Protein AF-A0A0B1S054-F1 (afdb_monomer_lite)

Secondary structure (DSSP, 8-state):
----------SSS-HHHHHHHHHHHHHTSSS--B-TT-HHHHHHHHHHHHTT--GGGTS-BPPPTT-SSPPPPP-------

Foldseek 3Di:
DDDDDDDD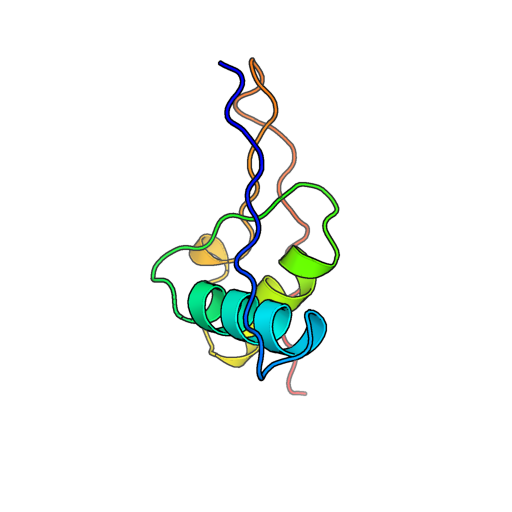DDPPDDPVVSLVVVLVVQLPDLAHEAEPPDPSLVVSLVSNLVVPHDQRRRFHYDDDPPDDDDDIDDRDHDDDD

Structure (mmCIF, N/CA/C/O backbone):
data_AF-A0A0B1S054-F1
#
_entry.id   AF-A0A0B1S054-F1
#
loop_
_atom_site.group_PDB
_atom_site.id
_atom_site.type_symbol
_atom_site.label_atom_id
_atom_site.label_alt_id
_atom_site.label_comp_id
_atom_site.label_asym_id
_atom_site.label_entity_id
_atom_site.label_seq_id
_atom_site.pdbx_PDB_ins_code
_atom_site.Cartn_x
_atom_site.Cartn_y
_atom_site.Cartn_z
_atom_site.occupancy
_atom_site.B_iso_or_equiv
_atom_site.auth_seq_id
_atom_site.auth_comp_id
_atom_site.auth_asym_id
_atom_site.auth_atom_id
_atom_site.pdbx_PDB_model_num
ATOM 1 N N . MET A 1 1 ? 12.686 13.757 16.805 1.00 51.12 1 MET A N 1
ATOM 2 C CA . MET A 1 1 ? 13.852 13.001 16.290 1.00 51.12 1 MET A CA 1
ATOM 3 C C . MET A 1 1 ? 13.833 13.145 14.770 1.00 51.12 1 MET A C 1
ATOM 5 O O . MET A 1 1 ? 12.786 12.885 14.197 1.00 51.12 1 MET A O 1
ATOM 9 N N . ARG A 1 2 ? 14.880 13.675 14.121 1.00 65.75 2 ARG A N 1
ATOM 10 C CA . ARG A 1 2 ? 14.864 13.942 12.667 1.00 65.75 2 ARG A CA 1
ATOM 11 C C . ARG A 1 2 ? 15.820 12.970 11.987 1.00 65.75 2 ARG A C 1
ATOM 13 O O . ARG A 1 2 ? 17.028 13.175 12.018 1.00 65.75 2 ARG A O 1
ATOM 20 N N . PHE A 1 3 ? 15.272 11.888 11.452 1.00 75.75 3 PHE A N 1
ATOM 21 C CA . PHE A 1 3 ? 16.02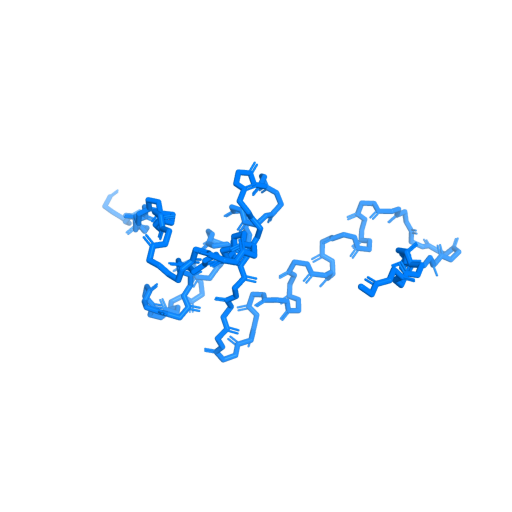4 10.939 10.639 1.00 75.75 3 PHE A CA 1
ATOM 22 C C . PHE A 1 3 ? 16.043 11.418 9.184 1.00 75.75 3 PHE A C 1
ATOM 24 O O . PHE A 1 3 ? 15.060 12.022 8.742 1.00 75.75 3 PHE A O 1
ATOM 31 N N . PRO A 1 4 ? 17.134 11.191 8.435 1.00 86.06 4 PRO A N 1
ATOM 32 C CA . PRO A 1 4 ? 17.123 11.441 7.002 1.00 86.06 4 PRO A CA 1
ATOM 33 C C . PRO A 1 4 ? 16.096 10.517 6.339 1.00 86.06 4 PRO A C 1
ATOM 35 O O . PRO A 1 4 ? 16.094 9.310 6.576 1.00 86.06 4 PRO A O 1
ATOM 38 N N . VAL A 1 5 ? 15.217 11.089 5.513 1.00 79.94 5 VAL A N 1
ATOM 39 C CA . VAL A 1 5 ? 14.336 10.300 4.646 1.00 79.94 5 VAL A CA 1
ATOM 40 C C . VAL A 1 5 ? 15.206 9.738 3.532 1.00 79.94 5 VAL A C 1
ATOM 42 O O . VAL A 1 5 ? 15.755 10.492 2.730 1.00 79.94 5 VAL A O 1
ATOM 45 N N . VAL A 1 6 ? 15.362 8.419 3.518 1.00 86.56 6 VAL A N 1
ATOM 46 C CA . VAL A 1 6 ? 16.124 7.695 2.501 1.00 86.56 6 VAL A CA 1
ATOM 47 C C . VAL A 1 6 ? 15.166 6.868 1.657 1.00 86.56 6 VAL A C 1
ATOM 49 O O . VAL A 1 6 ? 14.268 6.219 2.185 1.00 86.56 6 VAL A O 1
ATOM 52 N N . GLN A 1 7 ? 15.352 6.915 0.343 1.00 83.38 7 GLN A N 1
ATOM 53 C CA . GLN A 1 7 ? 14.634 6.084 -0.617 1.00 83.38 7 GLN A CA 1
ATOM 54 C C . GLN A 1 7 ? 15.606 5.032 -1.150 1.00 83.38 7 GLN A C 1
ATOM 56 O O . GLN A 1 7 ? 16.760 5.358 -1.443 1.00 83.38 7 GLN A O 1
ATOM 61 N N . TYR A 1 8 ? 15.148 3.788 -1.288 1.00 90.94 8 TYR A N 1
ATOM 62 C CA . TYR A 1 8 ? 15.918 2.774 -1.998 1.00 90.94 8 TYR A CA 1
ATOM 63 C C . TYR A 1 8 ? 16.030 3.166 -3.476 1.00 90.94 8 TYR A C 1
ATOM 65 O O . TYR A 1 8 ? 15.026 3.467 -4.120 1.00 90.94 8 TYR A O 1
ATOM 73 N N . LYS A 1 9 ? 17.257 3.185 -3.999 1.00 92.44 9 LYS A N 1
ATOM 74 C CA . LYS A 1 9 ? 17.536 3.424 -5.416 1.00 92.44 9 LYS A CA 1
ATOM 75 C C . LYS A 1 9 ? 18.148 2.176 -6.020 1.00 92.44 9 LYS A C 1
ATOM 77 O O . LYS A 1 9 ? 18.984 1.528 -5.392 1.00 92.44 9 LYS A O 1
ATOM 82 N N . ASN A 1 10 ? 17.723 1.870 -7.232 1.00 94.31 10 ASN A N 1
ATOM 83 C CA . ASN A 1 10 ? 18.231 0.767 -8.019 1.00 94.31 10 ASN A CA 1
ATOM 84 C C . ASN A 1 10 ? 18.630 1.318 -9.391 1.00 94.31 10 ASN A C 1
ATOM 86 O O . ASN A 1 10 ? 17.901 2.138 -9.942 1.00 94.31 10 ASN A O 1
ATOM 90 N N . ASP A 1 11 ? 19.778 0.898 -9.914 1.00 94.75 11 ASP A N 1
ATOM 91 C CA . ASP A 1 11 ? 20.286 1.416 -11.189 1.00 94.75 11 ASP A CA 1
ATOM 92 C C . ASP A 1 11 ? 19.572 0.786 -12.403 1.00 94.75 11 ASP A C 1
ATOM 94 O O . ASP A 1 11 ? 19.510 1.400 -13.467 1.00 94.75 11 ASP A O 1
ATOM 98 N N . ASP A 1 12 ? 18.989 -0.407 -12.237 1.00 96.81 12 ASP A N 1
ATOM 99 C CA . ASP A 1 12 ? 18.332 -1.174 -13.302 1.00 96.81 12 ASP A CA 1
ATOM 100 C C . ASP A 1 12 ? 16.810 -0.962 -13.345 1.00 96.81 12 ASP A C 1
ATOM 102 O O . ASP A 1 12 ? 16.171 -1.146 -14.385 1.00 96.81 12 ASP A O 1
ATOM 106 N N . LEU A 1 13 ? 16.203 -0.599 -12.211 1.00 96.31 13 LEU A N 1
ATOM 107 C CA . LEU A 1 13 ? 14.758 -0.435 -12.080 1.00 96.31 13 LEU A CA 1
ATOM 108 C C . LEU A 1 13 ? 14.368 1.042 -11.990 1.00 96.31 13 LEU A C 1
ATOM 110 O O . LEU A 1 13 ? 14.926 1.774 -11.174 1.00 96.31 13 LEU A O 1
ATOM 114 N N . PRO A 1 14 ? 13.343 1.485 -12.742 1.00 96.38 14 PRO A N 1
ATOM 115 C CA . PRO A 1 14 ? 12.807 2.826 -12.569 1.00 96.38 14 PRO A CA 1
ATOM 116 C C . PRO A 1 14 ? 12.156 2.972 -11.188 1.00 96.38 14 PRO A C 1
ATOM 118 O O . PRO A 1 14 ? 11.605 2.010 -10.644 1.00 96.38 14 PRO A O 1
ATOM 121 N N . ASP A 1 15 ? 12.116 4.199 -10.665 1.00 95.12 15 ASP A N 1
ATOM 122 C CA . ASP A 1 15 ? 11.554 4.506 -9.339 1.00 95.12 15 ASP A CA 1
ATOM 123 C C . ASP A 1 15 ? 10.125 3.969 -9.148 1.00 95.12 15 ASP A C 1
ATOM 125 O O . ASP A 1 15 ? 9.763 3.511 -8.067 1.00 95.12 15 ASP A O 1
ATOM 129 N N . GLY A 1 16 ? 9.311 3.975 -10.210 1.00 95.56 16 GLY A N 1
ATOM 130 C CA . GLY A 1 16 ? 7.963 3.407 -10.180 1.00 95.56 16 GLY A CA 1
ATOM 131 C C . GLY A 1 16 ? 7.949 1.891 -9.964 1.00 95.56 16 GLY A C 1
ATOM 132 O O . GLY A 1 16 ? 7.113 1.395 -9.218 1.00 95.56 16 GLY A O 1
ATOM 133 N N . ALA A 1 17 ? 8.887 1.150 -10.560 1.00 96.81 17 ALA A N 1
ATOM 134 C CA . ALA A 1 17 ? 8.995 -0.294 -10.351 1.00 96.81 17 ALA A CA 1
ATOM 135 C C . ALA A 1 17 ? 9.444 -0.614 -8.921 1.00 96.81 17 ALA A C 1
ATOM 137 O O . ALA A 1 17 ? 8.872 -1.496 -8.284 1.00 96.81 17 ALA A O 1
ATOM 138 N N . VAL A 1 18 ? 10.400 0.155 -8.389 1.00 96.50 18 VAL A N 1
ATOM 139 C CA . VAL A 1 18 ? 10.791 0.080 -6.974 1.00 96.50 18 VAL A CA 1
ATOM 140 C C . VAL A 1 18 ? 9.584 0.335 -6.063 1.00 96.50 18 VAL A C 1
ATOM 142 O O . VAL A 1 18 ? 9.330 -0.438 -5.144 1.00 96.50 18 VAL A O 1
ATOM 145 N N . ALA A 1 19 ? 8.780 1.354 -6.371 1.00 96.38 19 ALA A N 1
ATOM 146 C CA . ALA A 1 19 ? 7.588 1.699 -5.604 1.00 96.38 19 ALA A CA 1
ATOM 147 C C . ALA A 1 19 ? 6.532 0.572 -5.600 1.00 96.38 19 ALA A C 1
ATOM 149 O O . ALA A 1 19 ? 5.896 0.333 -4.576 1.00 96.38 19 ALA A O 1
ATOM 150 N N . ILE A 1 20 ? 6.357 -0.149 -6.714 1.00 98.00 20 ILE A N 1
ATOM 151 C CA . ILE A 1 20 ? 5.466 -1.321 -6.774 1.00 98.00 20 ILE A CA 1
ATOM 152 C C . ILE A 1 20 ? 6.017 -2.489 -5.949 1.00 98.00 20 ILE A C 1
ATOM 154 O O . ILE A 1 20 ? 5.246 -3.178 -5.284 1.00 98.00 20 ILE A O 1
ATOM 158 N N . ILE A 1 21 ? 7.336 -2.701 -5.937 1.00 97.06 21 ILE A N 1
ATOM 159 C CA . ILE A 1 21 ? 7.960 -3.720 -5.080 1.00 97.06 21 ILE A CA 1
ATOM 160 C C . ILE A 1 21 ? 7.684 -3.409 -3.603 1.00 97.06 21 ILE A C 1
ATOM 162 O O . ILE A 1 21 ? 7.271 -4.304 -2.866 1.00 97.06 21 ILE A O 1
ATOM 166 N N . ASP A 1 22 ? 7.821 -2.148 -3.186 1.00 97.12 22 ASP A N 1
ATOM 167 C CA . ASP A 1 22 ? 7.483 -1.722 -1.824 1.00 97.12 22 ASP A CA 1
ATOM 168 C C . ASP A 1 22 ? 6.004 -1.987 -1.495 1.00 97.12 22 ASP A C 1
ATOM 170 O O . ASP A 1 22 ? 5.695 -2.539 -0.435 1.00 97.12 22 ASP A O 1
ATOM 174 N N . GLN A 1 23 ? 5.080 -1.669 -2.414 1.00 98.06 23 GLN A N 1
ATOM 175 C CA . GLN A 1 23 ? 3.653 -1.976 -2.236 1.00 98.06 23 GLN A CA 1
ATOM 176 C C . GLN A 1 23 ? 3.419 -3.474 -2.053 1.00 98.06 23 GLN A C 1
ATOM 178 O O . GLN A 1 23 ? 2.731 -3.874 -1.115 1.00 98.06 23 GLN A O 1
ATOM 183 N N . TRP A 1 24 ? 4.031 -4.303 -2.901 1.00 98.38 24 TRP A N 1
ATOM 184 C CA . TRP A 1 24 ? 3.875 -5.754 -2.863 1.00 98.38 24 TRP A CA 1
ATOM 185 C C . TRP A 1 24 ? 4.395 -6.359 -1.556 1.00 98.38 24 TRP A C 1
ATOM 187 O O . TRP A 1 24 ? 3.725 -7.201 -0.949 1.00 98.38 24 TRP A O 1
ATOM 197 N N . ILE A 1 25 ? 5.550 -5.891 -1.075 1.00 98.00 25 ILE A N 1
ATOM 198 C CA . ILE A 1 25 ? 6.109 -6.295 0.221 1.00 98.00 25 ILE A CA 1
ATOM 199 C C . ILE A 1 25 ? 5.144 -5.914 1.352 1.00 98.00 25 ILE A C 1
ATOM 201 O O . ILE A 1 25 ? 4.809 -6.757 2.189 1.00 98.00 25 ILE A O 1
ATOM 205 N N . CYS A 1 26 ? 4.640 -4.676 1.367 1.00 98.12 26 CYS A N 1
ATOM 206 C CA . CYS A 1 26 ? 3.661 -4.231 2.359 1.00 98.12 26 CYS A CA 1
ATOM 207 C C . CYS A 1 26 ? 2.341 -5.017 2.286 1.00 98.12 26 CYS A C 1
ATOM 209 O O . CYS A 1 26 ? 1.762 -5.344 3.327 1.00 98.12 26 CYS A O 1
ATOM 211 N N . ALA A 1 27 ? 1.878 -5.367 1.085 1.00 98.31 27 ALA A N 1
ATOM 212 C CA . ALA A 1 27 ? 0.645 -6.115 0.878 1.00 98.31 27 ALA A CA 1
ATOM 213 C C . ALA A 1 27 ? 0.708 -7.524 1.493 1.00 98.31 27 ALA A C 1
ATOM 215 O O . ALA A 1 27 ? -0.304 -8.008 1.991 1.00 98.31 27 ALA A O 1
ATOM 216 N N . HIS A 1 28 ? 1.891 -8.141 1.573 1.00 98.44 28 HIS A N 1
ATOM 217 C CA . HIS A 1 28 ? 2.082 -9.484 2.144 1.00 98.44 28 HIS A CA 1
ATOM 218 C C . HIS A 1 28 ? 2.336 -9.500 3.657 1.00 98.44 28 HIS A C 1
ATOM 220 O O . HIS A 1 28 ? 2.435 -10.569 4.265 1.00 98.44 28 HIS A O 1
ATOM 226 N N . ALA A 1 29 ? 2.431 -8.335 4.301 1.00 98.06 29 ALA A N 1
ATOM 227 C CA . ALA A 1 29 ? 2.675 -8.260 5.734 1.00 98.06 29 ALA A CA 1
ATOM 228 C C . ALA A 1 29 ? 1.514 -8.863 6.551 1.00 98.06 29 ALA A C 1
ATOM 230 O O . ALA A 1 29 ? 0.339 -8.778 6.187 1.00 98.06 29 ALA A O 1
ATOM 231 N N . ARG A 1 30 ? 1.813 -9.415 7.735 1.00 97.56 30 ARG A N 1
ATOM 232 C CA . ARG A 1 30 ? 0.769 -9.898 8.663 1.00 97.56 30 ARG A CA 1
ATOM 233 C C . ARG A 1 30 ? -0.174 -8.769 9.102 1.00 97.56 30 ARG A C 1
ATOM 235 O O . ARG A 1 30 ? -1.371 -8.994 9.279 1.00 97.56 30 ARG A O 1
ATOM 242 N N . PHE A 1 31 ? 0.371 -7.569 9.274 1.00 98.06 31 PHE A N 1
ATOM 243 C CA . PHE A 1 31 ? -0.347 -6.360 9.652 1.00 98.06 31 PHE A CA 1
ATOM 244 C C . PHE A 1 31 ? 0.233 -5.180 8.879 1.00 98.06 31 PHE A C 1
ATOM 246 O O . PHE A 1 31 ? 1.453 -5.042 8.809 1.00 98.06 31 PHE A O 1
ATOM 253 N N . PHE A 1 32 ? -0.636 -4.348 8.314 1.00 98.19 32 PHE A N 1
ATOM 254 C CA . PHE A 1 32 ? -0.255 -3.156 7.572 1.00 98.19 32 PHE A CA 1
ATOM 255 C C . PHE A 1 32 ? -0.778 -1.897 8.270 1.00 98.19 32 PHE A C 1
ATOM 257 O O . PHE A 1 32 ? -1.908 -1.872 8.766 1.00 98.19 32 PHE A O 1
ATOM 264 N N . ILE A 1 33 ? 0.059 -0.857 8.289 1.00 97.69 33 ILE A N 1
ATOM 265 C CA . ILE A 1 33 ? -0.277 0.498 8.725 1.00 97.69 33 ILE A CA 1
ATOM 266 C C . ILE A 1 33 ? 0.254 1.491 7.689 1.00 97.69 33 ILE A C 1
ATOM 268 O O . ILE A 1 33 ? 1.421 1.434 7.307 1.00 97.69 33 ILE A O 1
ATOM 272 N N . GLY A 1 34 ? -0.624 2.363 7.202 1.00 96.44 34 GLY A N 1
ATOM 273 C CA . GLY A 1 34 ? -0.316 3.334 6.156 1.00 96.44 34 GLY A CA 1
ATOM 274 C C . GLY A 1 34 ? -0.186 4.767 6.667 1.00 96.44 34 GLY A C 1
ATOM 275 O O . GLY A 1 34 ? -0.307 5.058 7.861 1.00 96.44 34 GLY A O 1
ATOM 276 N N . SER A 1 35 ? 0.003 5.681 5.722 1.00 95.88 35 SER A N 1
ATOM 277 C CA . SER A 1 35 ? 0.068 7.123 5.973 1.00 95.88 35 SER A CA 1
ATOM 278 C C . SER A 1 35 ? -1.268 7.806 5.674 1.00 95.88 35 SER A C 1
ATOM 280 O O . SER A 1 35 ? -2.007 7.403 4.773 1.00 95.88 35 SER A O 1
ATOM 282 N N . HIS A 1 36 ? -1.578 8.871 6.418 1.00 94.44 36 HIS A N 1
ATOM 283 C CA . HIS A 1 36 ? -2.813 9.640 6.249 1.00 94.44 36 HIS A CA 1
ATOM 284 C C . HIS A 1 36 ? -2.927 10.243 4.834 1.00 94.44 36 HIS A C 1
ATOM 286 O O . HIS A 1 36 ? -2.013 10.924 4.379 1.00 94.44 36 HIS A O 1
ATOM 292 N N . VAL A 1 37 ? -4.053 9.989 4.152 1.00 93.38 37 VAL A N 1
ATOM 293 C CA . VAL A 1 37 ? -4.390 10.482 2.792 1.00 93.38 37 VAL A CA 1
ATOM 294 C C . VAL A 1 37 ? -3.345 10.157 1.711 1.00 93.38 37 VAL A C 1
ATOM 296 O O . VAL A 1 37 ? -3.228 10.845 0.701 1.00 93.38 37 VAL A O 1
ATOM 299 N N . SER A 1 38 ? -2.566 9.090 1.896 1.00 96.06 38 SER A N 1
ATOM 300 C CA . SER A 1 38 ? -1.597 8.642 0.896 1.00 96.06 38 SER A CA 1
ATOM 301 C C . SER A 1 38 ? -2.253 7.709 -0.122 1.00 96.06 38 SER A C 1
ATOM 303 O O . SER A 1 38 ? -2.651 6.594 0.220 1.00 96.06 38 SER A O 1
ATOM 305 N N . THR A 1 39 ? -2.292 8.116 -1.394 1.00 97.31 39 THR 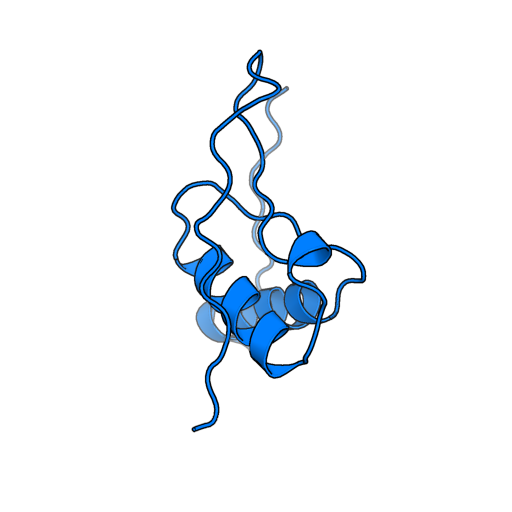A N 1
ATOM 306 C CA . THR A 1 39 ? -2.771 7.259 -2.496 1.00 97.31 39 THR A CA 1
ATOM 307 C C . THR A 1 39 ? -1.931 5.991 -2.651 1.00 97.31 39 THR A C 1
ATOM 309 O O . THR A 1 39 ? -2.470 4.942 -2.992 1.00 97.31 39 THR A O 1
ATOM 312 N N . PHE A 1 40 ? -0.640 6.051 -2.312 1.00 97.44 40 PHE A N 1
ATOM 313 C CA . PHE A 1 40 ? 0.240 4.884 -2.227 1.00 97.44 40 PHE A CA 1
ATOM 314 C C . PHE A 1 40 ? -0.259 3.868 -1.186 1.00 97.44 40 PHE A C 1
ATOM 316 O O . PHE A 1 40 ? -0.339 2.677 -1.467 1.00 97.44 40 PHE A O 1
ATOM 323 N N . SER A 1 41 ? -0.667 4.339 0.000 1.00 97.56 41 SER A N 1
ATOM 324 C CA . SER A 1 41 ? -1.250 3.469 1.034 1.00 97.56 41 SER A CA 1
ATOM 325 C C . SER A 1 41 ? -2.610 2.901 0.622 1.00 97.56 41 SER A C 1
ATOM 327 O O . SER A 1 41 ? -2.914 1.766 0.977 1.00 97.56 41 SER A O 1
ATOM 329 N N . TYR A 1 42 ? -3.414 3.649 -0.141 1.00 97.31 42 TYR A N 1
ATOM 330 C CA . TYR A 1 42 ? -4.696 3.151 -0.653 1.00 97.31 42 TYR A CA 1
ATOM 331 C C . TYR A 1 42 ? -4.519 1.971 -1.609 1.00 97.31 42 TYR A C 1
ATOM 333 O O . TYR A 1 42 ? -5.244 0.991 -1.486 1.00 97.31 42 TYR A O 1
ATOM 341 N N . ARG A 1 43 ? -3.513 2.009 -2.494 1.00 98.31 43 ARG A N 1
ATOM 342 C CA . ARG A 1 43 ? -3.221 0.871 -3.382 1.00 98.31 43 ARG A CA 1
ATOM 343 C C . ARG A 1 43 ? -2.859 -0.392 -2.597 1.00 98.31 43 ARG A C 1
ATOM 345 O O . ARG A 1 43 ? -3.410 -1.447 -2.871 1.00 98.31 43 ARG A O 1
ATOM 352 N N . ILE A 1 44 ? -2.050 -0.265 -1.543 1.00 98.38 44 ILE A N 1
ATOM 353 C CA . ILE A 1 44 ? -1.717 -1.402 -0.666 1.00 98.38 44 ILE A CA 1
ATOM 354 C C . ILE A 1 44 ? -2.963 -1.948 0.045 1.00 98.38 44 ILE A C 1
ATOM 356 O O . ILE A 1 44 ? -3.102 -3.157 0.208 1.00 98.38 44 ILE A O 1
ATOM 360 N N . GLN A 1 45 ? -3.874 -1.079 0.493 1.00 97.69 45 GLN A N 1
ATOM 361 C CA . GLN A 1 45 ? -5.125 -1.515 1.124 1.00 97.69 45 GLN A CA 1
ATOM 362 C C . GLN A 1 45 ? -5.992 -2.320 0.152 1.00 97.69 45 GLN A C 1
ATOM 364 O O . GLN A 1 45 ? -6.507 -3.370 0.525 1.00 97.69 45 GLN A O 1
ATOM 369 N N . GLU A 1 46 ? -6.100 -1.858 -1.091 1.00 97.44 46 GLU A N 1
ATOM 370 C CA . GLU A 1 46 ? -6.831 -2.542 -2.159 1.00 97.44 46 GLU A CA 1
ATOM 371 C C . GLU A 1 46 ? -6.187 -3.887 -2.525 1.00 97.44 46 GLU A C 1
ATOM 373 O O . GLU A 1 46 ? -6.886 -4.899 -2.556 1.00 97.44 46 GLU A O 1
ATOM 378 N N . ASP A 1 47 ? -4.861 -3.943 -2.693 1.00 98.19 47 ASP A N 1
ATOM 379 C CA . ASP A 1 47 ? -4.134 -5.197 -2.943 1.00 98.19 47 ASP A CA 1
ATOM 380 C C . ASP A 1 47 ? -4.366 -6.216 -1.821 1.00 98.19 47 ASP A C 1
ATOM 382 O O . ASP A 1 47 ? -4.555 -7.407 -2.063 1.00 98.19 47 ASP A O 1
ATOM 386 N N . ARG A 1 48 ? -4.403 -5.759 -0.566 1.00 98.12 48 ARG A N 1
ATOM 387 C CA . ARG A 1 48 ? -4.679 -6.620 0.591 1.00 98.12 48 ARG A CA 1
ATOM 388 C C . ARG A 1 48 ? -6.110 -7.138 0.631 1.00 98.12 48 ARG A C 1
ATOM 390 O O . ARG A 1 48 ? -6.311 -8.270 1.070 1.00 98.12 48 ARG A O 1
ATOM 397 N N . GLU A 1 49 ? -7.083 -6.341 0.197 1.00 97.06 49 GLU A N 1
ATOM 398 C CA . GLU A 1 49 ? -8.468 -6.797 0.039 1.00 97.06 49 GLU A CA 1
ATOM 399 C C . GLU A 1 49 ? -8.568 -7.866 -1.059 1.00 97.06 49 GLU A C 1
ATOM 401 O O . GLU A 1 49 ? -9.219 -8.889 -0.850 1.00 97.06 49 GLU A O 1
ATOM 406 N N . ILE A 1 50 ? -7.854 -7.691 -2.178 1.00 96.50 50 ILE A N 1
ATOM 407 C CA . ILE A 1 50 ? -7.765 -8.692 -3.256 1.00 96.50 50 ILE A CA 1
ATOM 408 C C . ILE A 1 50 ? -7.108 -9.988 -2.750 1.00 96.50 50 ILE A C 1
ATOM 410 O O . ILE A 1 50 ? -7.590 -11.081 -3.040 1.00 96.50 50 ILE A O 1
ATOM 414 N N . LEU A 1 51 ? -6.045 -9.887 -1.945 1.00 96.62 51 LEU A N 1
ATOM 415 C CA . LEU A 1 51 ? -5.367 -11.036 -1.327 1.00 96.62 51 LEU A CA 1
ATOM 416 C C . LEU A 1 51 ? -6.169 -11.686 -0.178 1.00 96.62 51 LEU A C 1
ATOM 418 O O . LEU A 1 51 ? -5.756 -12.721 0.345 1.00 96.62 51 LEU A O 1
ATOM 422 N N . GLY A 1 52 ? -7.301 -11.104 0.233 1.00 95.25 52 GLY A N 1
ATOM 423 C CA . GLY A 1 52 ? -8.192 -11.670 1.250 1.00 95.25 52 GLY A CA 1
ATOM 424 C C . GLY A 1 52 ? -7.738 -11.469 2.701 1.00 95.25 52 GLY A C 1
ATOM 425 O O . GLY A 1 52 ? -8.141 -12.228 3.587 1.00 95.25 52 GLY A O 1
ATOM 426 N N . PHE A 1 53 ? -6.902 -10.464 2.984 1.00 97.19 53 PHE A N 1
ATOM 427 C CA . PHE A 1 53 ? -6.549 -10.124 4.365 1.00 97.19 53 PHE A CA 1
ATOM 428 C C . PHE A 1 53 ? -7.748 -9.547 5.128 1.00 97.19 53 PHE A C 1
ATOM 430 O O . PHE A 1 53 ? -8.640 -8.914 4.574 1.00 97.19 53 PHE A O 1
ATOM 437 N N . LEU A 1 54 ? -7.766 -9.737 6.451 1.00 95.25 54 LEU A N 1
ATOM 438 C CA . LEU A 1 54 ? -8.842 -9.208 7.289 1.00 95.25 54 LEU A CA 1
ATOM 439 C C . LEU A 1 54 ? -8.801 -7.666 7.326 1.00 95.25 54 LEU A C 1
ATOM 441 O O . LEU A 1 54 ? -7.741 -7.110 7.612 1.00 95.25 54 LEU A O 1
ATOM 445 N N . PRO A 1 55 ? -9.946 -6.959 7.241 1.00 93.69 55 PRO A N 1
ATOM 446 C CA . PRO A 1 55 ? -9.979 -5.491 7.259 1.00 93.69 55 PRO A CA 1
ATOM 447 C C . PRO A 1 55 ? -9.273 -4.850 8.467 1.00 93.69 55 PRO A C 1
ATOM 449 O O . PRO A 1 55 ? -8.684 -3.776 8.360 1.00 93.69 55 PRO A O 1
ATOM 452 N N . LYS A 1 56 ? -9.283 -5.525 9.629 1.00 95.12 56 LYS A N 1
ATOM 453 C CA . LYS A 1 56 ? -8.605 -5.069 10.858 1.00 95.12 56 LYS A CA 1
ATOM 454 C C . LYS A 1 56 ? -7.075 -5.025 10.746 1.00 95.12 56 LYS A C 1
ATOM 456 O O . LYS A 1 56 ? -6.431 -4.361 11.545 1.00 95.12 56 LYS A O 1
ATOM 461 N N . THR A 1 57 ? -6.486 -5.755 9.802 1.00 96.81 57 THR A N 1
ATOM 462 C CA . THR A 1 57 ? -5.036 -5.766 9.557 1.00 96.81 57 THR A CA 1
ATOM 463 C C . THR A 1 57 ? -4.649 -4.964 8.314 1.00 96.81 57 THR A C 1
ATOM 465 O O . THR A 1 57 ? -3.477 -4.977 7.941 1.00 96.81 57 THR A O 1
ATOM 468 N N . THR A 1 58 ? -5.611 -4.281 7.685 1.00 96.88 58 THR A N 1
ATOM 469 C CA . THR A 1 58 ? -5.445 -3.565 6.411 1.00 96.88 58 THR A CA 1
ATOM 470 C C . THR A 1 58 ? -5.721 -2.069 6.562 1.00 96.88 58 THR A C 1
ATOM 472 O O . THR A 1 58 ? -4.869 -1.249 6.229 1.00 96.88 58 THR A O 1
ATOM 475 N N . PHE A 1 59 ? -6.875 -1.685 7.110 1.00 95.94 59 PHE A N 1
ATOM 476 C CA . PHE A 1 59 ? -7.292 -0.280 7.199 1.00 95.94 59 PHE A CA 1
ATOM 477 C C . PHE A 1 59 ? -6.797 0.386 8.489 1.00 95.94 59 PHE A C 1
ATOM 479 O O . PHE A 1 59 ? -7.594 0.721 9.364 1.00 95.94 59 PHE A O 1
A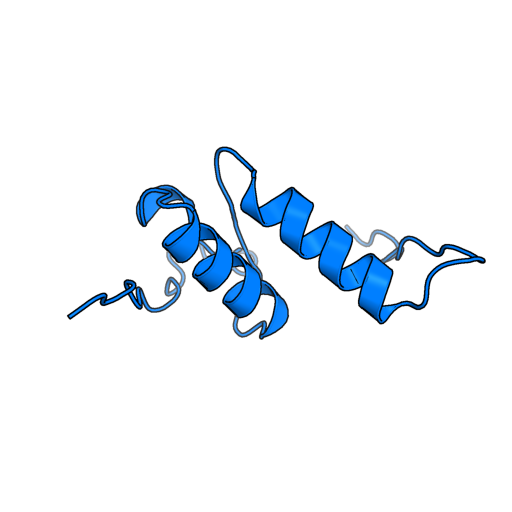TOM 486 N N . ASN A 1 60 ? -5.479 0.570 8.604 1.00 95.50 60 ASN A N 1
ATOM 487 C CA . ASN A 1 60 ? -4.840 1.244 9.737 1.00 95.50 60 ASN A CA 1
ATOM 488 C C . ASN A 1 60 ? -3.973 2.406 9.244 1.00 95.50 60 ASN A C 1
ATOM 490 O O . ASN A 1 60 ? -3.317 2.285 8.204 1.00 95.50 60 ASN A O 1
ATOM 494 N N . ARG A 1 61 ? -3.917 3.509 9.999 1.00 94.44 61 ARG A N 1
ATOM 495 C CA . ARG A 1 61 ? -3.008 4.630 9.711 1.00 94.44 61 ARG A CA 1
ATOM 496 C C . ARG A 1 61 ? -2.189 5.055 10.921 1.00 94.44 61 ARG A C 1
ATOM 498 O O . ARG A 1 61 ? -2.653 4.956 12.053 1.00 94.44 61 ARG A O 1
ATOM 505 N N . LEU A 1 62 ? -1.009 5.608 10.658 1.00 95.06 62 LEU A N 1
ATOM 506 C CA . LEU A 1 62 ? -0.238 6.332 11.664 1.00 95.06 62 LEU A CA 1
ATOM 507 C C . LEU A 1 62 ? -0.996 7.600 12.089 1.00 95.06 62 LEU A C 1
ATOM 509 O O . LEU A 1 62 ? -1.469 8.372 11.244 1.00 95.06 62 LEU A O 1
ATOM 513 N N . CYS A 1 63 ? -1.118 7.803 13.399 1.00 94.62 63 CYS A N 1
ATOM 514 C CA . CYS A 1 63 ? -1.665 9.026 13.973 1.00 94.62 63 CYS A CA 1
ATOM 515 C C . CYS A 1 63 ? -0.569 10.086 14.159 1.00 94.62 63 CYS A C 1
ATOM 517 O O . CYS A 1 63 ? 0.608 9.739 14.267 1.00 94.62 63 CYS A O 1
ATOM 519 N N . PRO A 1 64 ? -0.936 11.379 14.152 1.00 93.44 64 PRO A N 1
ATOM 520 C CA . PRO A 1 64 ? 0.003 12.438 14.484 1.00 93.44 64 PRO A CA 1
ATOM 521 C C . PRO A 1 64 ? 0.397 12.378 15.965 1.00 93.44 64 PRO A C 1
ATOM 523 O O . PRO A 1 64 ? -0.354 11.878 16.804 1.00 93.44 64 PRO A O 1
ATOM 526 N N . ASP A 1 65 ? 1.567 12.929 16.281 1.00 93.12 65 ASP A N 1
ATOM 527 C CA . ASP A 1 65 ? 2.074 12.985 17.651 1.00 93.12 65 ASP A CA 1
ATOM 528 C C . ASP A 1 65 ? 1.070 13.675 18.590 1.00 93.12 65 ASP A C 1
ATOM 530 O O . ASP A 1 65 ? 0.494 14.714 18.261 1.00 93.12 65 ASP A O 1
ATOM 534 N N . GLY A 1 66 ? 0.869 13.098 19.777 1.00 93.31 66 GLY A N 1
ATOM 535 C CA . GLY A 1 66 ? -0.051 13.633 20.785 1.00 93.31 66 GLY A CA 1
ATOM 536 C C . GLY A 1 66 ? -1.539 13.366 20.523 1.00 93.31 66 GLY A C 1
ATOM 537 O 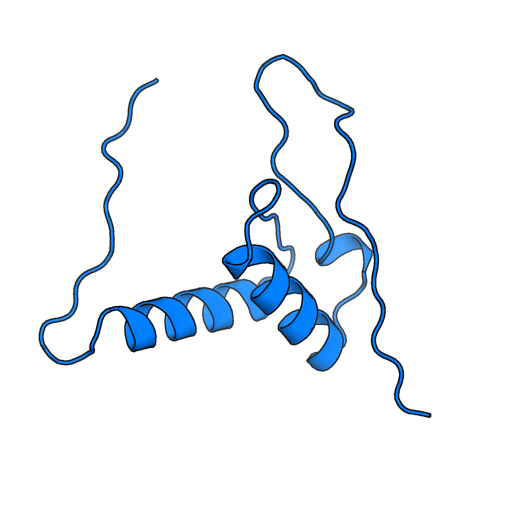O . GLY A 1 66 ? -2.367 13.857 21.286 1.00 93.31 66 GLY A O 1
ATOM 538 N N . VAL A 1 67 ? -1.892 12.591 19.488 1.00 92.94 67 VAL A N 1
ATOM 539 C CA . VAL A 1 67 ? -3.272 12.162 19.209 1.00 92.94 67 VAL A CA 1
ATOM 540 C C . VAL A 1 67 ? -3.323 10.641 19.085 1.00 92.94 67 VAL A C 1
ATOM 542 O O . VAL A 1 67 ? -2.858 10.086 18.095 1.00 92.94 67 VAL A O 1
ATOM 545 N N . GLU A 1 68 ? -3.910 9.962 20.070 1.00 88.25 68 GLU A N 1
ATOM 546 C CA . GLU A 1 68 ? -3.997 8.492 20.072 1.00 88.25 68 GLU A CA 1
ATOM 547 C C . GLU A 1 68 ? -5.192 7.977 19.249 1.00 88.25 68 GLU A C 1
ATOM 549 O O . GLU A 1 68 ? -5.037 7.066 18.439 1.00 88.25 68 GLU A O 1
ATOM 554 N N . ASP A 1 69 ? -6.356 8.627 19.360 1.00 91.25 69 ASP A N 1
ATOM 555 C CA . ASP A 1 69 ? -7.606 8.208 18.707 1.00 91.25 69 ASP A CA 1
ATOM 556 C C . ASP A 1 69 ? -7.912 9.027 17.443 1.00 91.25 69 ASP A C 1
ATOM 558 O O . ASP A 1 69 ? -8.948 9.683 17.315 1.00 91.25 69 ASP A O 1
ATOM 562 N N . CYS A 1 70 ? -6.983 9.031 16.485 1.00 91.50 70 CYS A N 1
ATOM 563 C CA . CYS A 1 70 ? -7.209 9.711 15.212 1.00 91.50 70 CYS A CA 1
ATOM 564 C C . CYS A 1 70 ? -8.153 8.920 14.283 1.00 91.50 70 CYS A C 1
ATOM 566 O O . CYS A 1 70 ? -8.206 7.687 14.314 1.00 91.50 70 CYS A O 1
ATOM 568 N N . GLU A 1 71 ? -8.866 9.634 13.404 1.00 91.94 71 GLU A N 1
ATOM 569 C CA . GLU A 1 71 ? -9.790 9.033 12.433 1.00 91.94 71 GLU A CA 1
ATOM 570 C C . GLU A 1 71 ? -9.087 7.976 11.566 1.00 91.94 71 GLU A C 1
ATOM 572 O O . GLU A 1 71 ? -8.072 8.250 10.923 1.00 91.94 71 GLU A O 1
ATOM 577 N N . GLN A 1 72 ? -9.625 6.759 11.525 1.00 91.81 72 GLN A N 1
ATOM 578 C CA . GLN A 1 72 ? -9.053 5.677 10.723 1.00 91.81 72 GLN A CA 1
ATOM 579 C C . GLN A 1 72 ? -9.548 5.719 9.268 1.00 91.81 72 GLN A C 1
ATOM 581 O O . GLN A 1 72 ? -10.608 6.284 8.999 1.00 91.81 72 GLN A O 1
ATOM 586 N N . PRO A 1 73 ? -8.804 5.125 8.313 1.00 88.94 73 PRO A N 1
ATOM 587 C CA . PRO A 1 73 ? -9.207 5.099 6.911 1.00 88.94 73 PRO A CA 1
ATOM 588 C C . PRO A 1 73 ? -10.595 4.476 6.711 1.00 88.94 73 PRO A C 1
ATOM 590 O O . 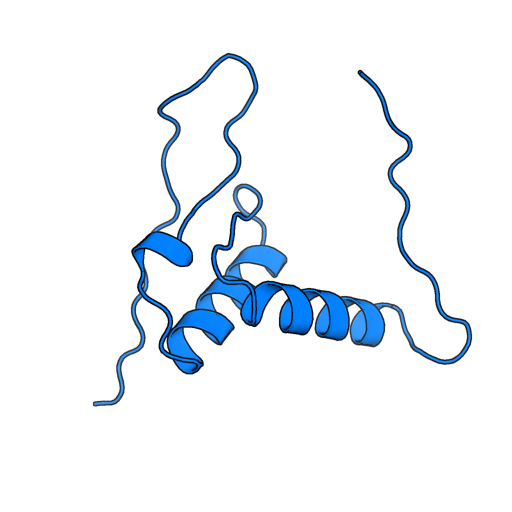PRO A 1 73 ? -10.964 3.514 7.393 1.00 88.94 73 PRO A O 1
ATOM 593 N N . ALA A 1 74 ? -11.339 4.987 5.728 1.00 89.25 74 ALA A N 1
ATOM 594 C CA . ALA A 1 74 ? -12.595 4.381 5.302 1.00 89.25 74 ALA A CA 1
ATOM 595 C C . ALA A 1 74 ? -12.366 2.931 4.838 1.00 89.25 74 ALA A C 1
ATOM 597 O O . ALA A 1 74 ? -11.409 2.635 4.124 1.00 89.25 74 ALA A O 1
ATOM 598 N N . LYS A 1 75 ? -13.256 2.024 5.251 1.00 91.50 75 LYS A N 1
ATOM 599 C CA . LYS A 1 75 ? -13.149 0.584 4.974 1.00 91.50 75 LYS A CA 1
ATOM 600 C C . LYS A 1 75 ? -13.937 0.230 3.719 1.00 91.50 75 LYS A C 1
ATOM 602 O O . LYS A 1 75 ? -15.091 -0.186 3.809 1.00 91.50 75 LYS A O 1
ATOM 607 N N . TRP A 1 76 ? -13.310 0.406 2.564 1.00 89.00 76 TRP A N 1
ATOM 608 C CA . TRP A 1 76 ? -13.872 0.007 1.276 1.00 89.00 76 TRP A CA 1
ATOM 609 C C . TRP A 1 76 ? -13.548 -1.457 1.012 1.00 89.00 76 TRP A C 1
ATOM 611 O O . TRP A 1 76 ? -12.432 -1.786 0.625 1.00 89.00 76 TRP A O 1
ATOM 621 N N . LYS A 1 77 ? -14.516 -2.333 1.286 1.00 89.81 77 LYS A N 1
ATOM 622 C CA . LYS A 1 77 ? -14.347 -3.767 1.055 1.00 89.81 77 LYS A CA 1
ATOM 623 C C . LYS A 1 77 ? -14.520 -4.102 -0.417 1.00 89.81 77 LYS A C 1
ATOM 625 O O . LYS A 1 77 ? -15.355 -3.494 -1.087 1.00 89.81 77 LYS A O 1
ATOM 630 N N . ILE A 1 78 ? -13.776 -5.097 -0.883 1.00 92.06 78 ILE A N 1
ATOM 631 C CA . ILE A 1 78 ? -13.949 -5.634 -2.232 1.00 92.06 78 ILE A CA 1
ATOM 632 C C . ILE A 1 78 ? -15.350 -6.247 -2.408 1.00 92.06 78 ILE A C 1
ATOM 634 O O . ILE A 1 78 ? -15.882 -6.890 -1.500 1.00 92.06 78 ILE A O 1
ATOM 638 N N . VAL A 1 79 ? -15.948 -6.028 -3.579 1.00 92.94 79 VAL A N 1
ATOM 639 C CA . VAL A 1 79 ? -17.240 -6.588 -4.002 1.00 92.94 79 VAL A CA 1
ATOM 640 C C . VAL A 1 79 ? -16.988 -7.389 -5.278 1.00 92.94 79 VAL A C 1
ATOM 642 O O . VAL A 1 79 ? -16.314 -6.890 -6.177 1.00 92.94 79 VAL A O 1
ATOM 645 N N . TYR A 1 80 ? -17.486 -8.626 -5.329 1.00 89.44 80 TYR A N 1
ATOM 646 C CA . TYR A 1 80 ? -17.285 -9.562 -6.449 1.00 89.44 80 TYR A CA 1
ATOM 647 C C . TYR A 1 80 ? -18.568 -9.853 -7.246 1.00 89.44 80 TYR A C 1
ATOM 649 O O . TYR A 1 80 ? -18.515 -10.653 -8.179 1.00 89.44 80 TYR A O 1
ATOM 657 N N . ASP A 1 81 ? -19.692 -9.260 -6.834 1.00 79.25 81 ASP A N 1
ATOM 658 C CA . ASP A 1 81 ? -21.009 -9.429 -7.462 1.00 79.25 81 ASP A CA 1
ATOM 659 C C . ASP A 1 81 ? -21.054 -8.921 -8.914 1.00 79.25 81 ASP A C 1
ATOM 661 O O . ASP A 1 81 ? -20.364 -7.918 -9.225 1.00 79.25 81 ASP A O 1
#

Radius of gyration: 14.45 Å; chains: 1; bounding box: 41×26×34 Å

InterPro domains:
  IPR019378 GDP-fucose protein O-fucosyltransferase [PF10250] (12-50)
  IPR045130 GDP-fucose protein O-fucosyltransferase 2-like [PTHR13398] (13-63)

pLDDT: mean 93.35, std 7.25, range [51.12, 98.44]

Sequence (81 aa):
MRFPVVQYKNDDLPDGAVAIIDQWICAHARFFIGSHVSTFSYRIQEDREILGFLPKTTFNRLCPDGVEDCEQPAKWKIVYD

Organism: Oesophagostomum dentatum (NCBI:txid61180)